Protein AF-A0AAW0L6L3-F1 (afdb_monomer_lite)

Organism: Quercus suber (NCBI:txid58331)

Sequence (85 aa):
MIGARPWVALYNIPILSTNFSMARRIARMVSARGGGLPTMQTLGLVHGEDSTEIACMLLEPNQIGADRVQNQVEMLAAEEGVEVD

Foldseek 3Di:
DDDDADDKDKDKWKWQAPPQVLLQVLQLQCAVVNVHDPQWHWGWAGDPDGIIIITIIRRCCVVPPVVVSNVSSQVSCVVVVIHID

Secondary structure (DSSP, 8-state):
--------EEEEEEES---HHHHHHHHHHHSGGGTSSTTEEEEEEEETTTEE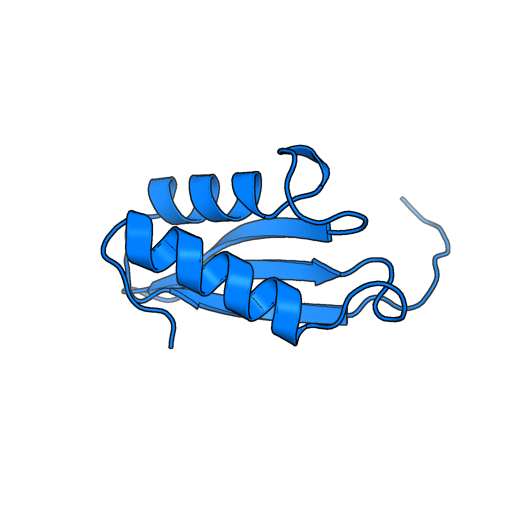EEEEEES-TTTS-HHHHHHHHHHHHHHTT--B-

Structure (mmCIF, N/CA/C/O backbone):
data_AF-A0AAW0L6L3-F1
#
_entry.id   AF-A0AAW0L6L3-F1
#
loop_
_atom_site.group_PDB
_atom_site.id
_atom_site.type_symbol
_atom_site.label_atom_id
_atom_site.label_alt_id
_atom_site.label_comp_id
_atom_site.label_asym_id
_atom_site.label_entity_id
_atom_site.label_seq_id
_atom_site.pdbx_PDB_ins_code
_atom_site.Cartn_x
_atom_site.Cartn_y
_atom_site.Cartn_z
_atom_site.occupancy
_atom_site.B_iso_or_equiv
_atom_site.auth_seq_id
_atom_site.auth_comp_id
_atom_site.auth_asym_id
_atom_site.auth_atom_id
_atom_site.pdbx_PDB_model_num
ATOM 1 N N . MET A 1 1 ? 14.626 17.031 -3.870 1.00 80.56 1 MET A N 1
ATOM 2 C CA . MET A 1 1 ? 15.537 16.209 -4.700 1.00 80.56 1 MET A CA 1
ATOM 3 C C . MET A 1 1 ? 14.905 16.077 -6.080 1.00 80.56 1 MET A C 1
ATOM 5 O O . MET A 1 1 ? 13.698 15.894 -6.128 1.00 80.56 1 MET A O 1
ATOM 9 N N . ILE A 1 2 ? 15.668 16.231 -7.167 1.00 94.38 2 ILE A N 1
ATOM 10 C CA . ILE A 1 2 ? 15.177 16.091 -8.552 1.00 94.38 2 ILE A CA 1
ATOM 11 C C . ILE A 1 2 ? 15.777 14.808 -9.132 1.00 94.38 2 ILE A C 1
ATOM 13 O O . ILE A 1 2 ? 16.964 14.553 -8.940 1.00 94.38 2 ILE A O 1
ATOM 17 N N . GLY A 1 3 ? 14.964 14.001 -9.809 1.00 94.88 3 GLY A N 1
ATOM 18 C CA . GLY A 1 3 ? 15.389 12.751 -10.433 1.00 94.88 3 GLY A CA 1
ATOM 19 C C . GLY A 1 3 ? 14.336 12.214 -11.401 1.00 94.88 3 GLY A C 1
ATOM 20 O O . GLY A 1 3 ? 13.251 12.780 -11.516 1.00 94.88 3 GLY A O 1
ATOM 21 N N . ALA A 1 4 ? 14.664 11.119 -12.083 1.00 95.12 4 ALA A N 1
ATOM 22 C CA . ALA A 1 4 ? 13.771 10.413 -12.996 1.00 95.12 4 ALA A CA 1
ATOM 23 C C . ALA A 1 4 ? 13.603 8.959 -12.547 1.00 95.12 4 ALA A C 1
ATOM 25 O O . ALA A 1 4 ? 14.516 8.368 -11.969 1.00 95.12 4 ALA A O 1
ATOM 26 N N . ARG A 1 5 ? 12.430 8.385 -12.814 1.00 92.69 5 ARG A N 1
ATOM 27 C CA . ARG A 1 5 ? 12.115 6.985 -12.526 1.00 92.69 5 ARG A CA 1
ATOM 28 C C . ARG A 1 5 ? 11.040 6.463 -13.488 1.00 92.69 5 ARG A C 1
ATOM 30 O O . ARG A 1 5 ? 10.312 7.283 -14.050 1.00 92.69 5 ARG A O 1
ATOM 37 N N . PRO A 1 6 ? 10.909 5.136 -13.655 1.00 93.44 6 PRO A N 1
ATOM 38 C CA . PRO A 1 6 ? 9.765 4.541 -14.340 1.00 93.44 6 PRO A CA 1
ATOM 39 C C . PRO A 1 6 ? 8.428 4.890 -13.670 1.00 93.44 6 PRO A C 1
ATOM 41 O O . PRO A 1 6 ? 8.399 5.378 -12.534 1.00 93.44 6 PRO A O 1
ATOM 44 N N . TRP A 1 7 ? 7.333 4.603 -14.381 1.00 94.12 7 TRP A N 1
ATOM 45 C CA . TRP A 1 7 ? 5.966 4.813 -13.904 1.00 94.12 7 TRP A CA 1
ATOM 46 C C . TRP A 1 7 ? 5.707 4.136 -12.553 1.00 94.12 7 TRP A C 1
ATOM 48 O O . TRP A 1 7 ? 6.209 3.048 -12.275 1.00 94.12 7 TRP A O 1
ATOM 58 N N . VAL A 1 8 ? 4.887 4.789 -11.733 1.00 95.12 8 VAL A N 1
ATOM 59 C CA . VAL A 1 8 ? 4.559 4.386 -10.363 1.00 95.12 8 VAL A CA 1
ATOM 60 C C . VAL A 1 8 ? 3.055 4.318 -10.257 1.00 95.12 8 VAL A C 1
ATOM 62 O O . VAL A 1 8 ? 2.384 5.297 -10.582 1.00 95.12 8 VAL A O 1
ATOM 65 N N . ALA A 1 9 ? 2.524 3.201 -9.774 1.00 96.25 9 ALA A N 1
ATOM 66 C CA . ALA A 1 9 ? 1.121 3.159 -9.395 1.00 96.25 9 ALA A CA 1
ATOM 67 C C . ALA A 1 9 ? 0.984 3.658 -7.951 1.00 96.25 9 ALA A C 1
ATOM 69 O O . ALA A 1 9 ? 1.641 3.146 -7.042 1.00 96.25 9 ALA A O 1
ATOM 70 N N . LEU A 1 10 ? 0.157 4.689 -7.778 1.00 96.88 10 LEU A N 1
ATOM 71 C CA . LEU A 1 10 ? -0.160 5.317 -6.501 1.00 96.88 10 LEU A CA 1
ATOM 72 C C . LEU A 1 10 ? -1.648 5.131 -6.241 1.00 96.88 10 LEU A C 1
ATOM 74 O O . LEU A 1 10 ? -2.466 5.532 -7.066 1.00 96.88 10 LEU A O 1
ATOM 78 N N . TYR A 1 11 ? -1.983 4.516 -5.121 1.00 96.62 11 TYR A N 1
ATOM 79 C CA . TYR A 1 11 ? -3.357 4.338 -4.665 1.00 96.62 11 TYR A CA 1
ATOM 80 C C . TYR A 1 11 ? -3.348 4.138 -3.155 1.00 96.62 11 TYR A C 1
ATOM 82 O O . TYR A 1 11 ? -2.294 3.890 -2.573 1.00 96.62 11 TYR A O 1
ATOM 90 N N . ASN A 1 12 ? -4.511 4.249 -2.529 1.00 97.06 12 ASN A N 1
ATOM 91 C CA . ASN A 1 12 ? -4.666 4.019 -1.102 1.00 97.06 12 ASN A CA 1
ATOM 92 C C . ASN A 1 12 ? -5.622 2.851 -0.891 1.00 97.06 12 ASN A C 1
ATOM 94 O O . ASN A 1 12 ? -6.551 2.671 -1.677 1.00 97.06 12 ASN A O 1
ATOM 98 N N . ILE A 1 13 ? -5.381 2.083 0.167 1.00 97.38 13 ILE A N 1
ATOM 99 C CA . ILE A 1 13 ? -6.290 1.037 0.632 1.00 97.38 13 ILE A CA 1
ATOM 100 C C . ILE A 1 13 ? -6.867 1.505 1.974 1.00 97.38 13 ILE A C 1
ATOM 102 O O . ILE A 1 13 ? -6.102 1.597 2.944 1.00 97.38 13 ILE A O 1
ATOM 106 N N . PRO A 1 14 ? -8.157 1.875 2.036 1.00 96.44 14 PRO A N 1
ATOM 107 C CA . PRO A 1 14 ? -8.799 2.313 3.271 1.00 96.44 14 PRO A CA 1
ATOM 108 C C . PRO A 1 14 ? -8.937 1.151 4.264 1.00 96.44 14 PRO A C 1
ATOM 110 O O . PRO A 1 14 ? -9.190 0.011 3.891 1.00 96.44 14 PRO A O 1
ATOM 113 N N . ILE A 1 15 ? -8.756 1.442 5.549 1.00 95.81 15 ILE A N 1
ATOM 114 C CA . ILE A 1 15 ? -8.962 0.515 6.661 1.00 95.81 15 ILE A CA 1
ATOM 115 C C . ILE A 1 15 ? -9.996 1.139 7.595 1.00 95.81 15 ILE A C 1
ATOM 117 O O . ILE A 1 15 ? -9.806 2.256 8.093 1.00 95.81 15 ILE A O 1
ATOM 121 N N . LEU A 1 16 ? -11.061 0.390 7.884 1.00 93.25 16 LEU A N 1
ATOM 122 C CA . LEU A 1 16 ? -12.158 0.789 8.770 1.00 93.25 16 LEU A CA 1
ATOM 123 C C . LEU A 1 16 ? -11.728 0.721 10.244 1.00 93.25 16 LEU A C 1
ATOM 125 O O . LEU A 1 16 ? -12.172 -0.113 11.031 1.00 93.25 16 LEU A O 1
ATOM 129 N N . SER A 1 17 ? -10.783 1.582 10.616 1.00 93.38 17 SER A N 1
ATOM 130 C CA . SER A 1 17 ? -10.234 1.688 11.963 1.00 93.38 17 SER A CA 1
ATOM 131 C C . SER A 1 17 ? -9.555 3.034 12.176 1.00 93.38 17 SER A C 1
ATOM 133 O O . SER A 1 17 ? -8.797 3.495 11.325 1.00 93.38 17 SER A O 1
ATOM 135 N N . THR A 1 18 ? -9.708 3.602 13.370 1.00 94.75 18 THR A N 1
ATOM 136 C CA . THR A 1 18 ? -8.957 4.783 13.833 1.00 94.75 18 THR A CA 1
ATOM 137 C C . THR A 1 18 ? -7.581 4.429 14.407 1.00 94.75 18 THR A C 1
ATOM 139 O O . THR A 1 18 ? -6.815 5.308 14.816 1.00 94.75 18 THR A O 1
ATOM 142 N N . ASN A 1 19 ? -7.220 3.139 14.454 1.00 95.19 19 ASN A N 1
ATOM 143 C CA . ASN A 1 19 ? -5.961 2.688 15.034 1.00 95.19 19 ASN A CA 1
ATOM 144 C C . ASN A 1 19 ? -4.774 2.950 14.094 1.00 95.19 19 ASN A C 1
ATOM 146 O O . ASN A 1 19 ? -4.274 2.070 13.391 1.00 95.19 19 ASN A O 1
ATOM 150 N N . PHE A 1 20 ? -4.248 4.170 14.153 1.00 95.50 20 PHE A N 1
ATOM 151 C CA . PHE A 1 20 ? -3.090 4.584 13.362 1.00 95.50 20 PHE A CA 1
ATOM 152 C C . PHE A 1 20 ? -1.837 3.723 13.603 1.00 95.50 20 PHE A C 1
ATOM 154 O O . PHE A 1 20 ? -1.060 3.458 12.683 1.00 95.50 20 PHE A O 1
ATOM 161 N N . SER A 1 21 ? -1.630 3.252 14.836 1.00 96.75 21 SER A N 1
ATOM 162 C CA . SER A 1 21 ? -0.482 2.396 15.159 1.00 96.75 21 SER A CA 1
ATOM 163 C C . SER A 1 21 ? -0.554 1.059 14.425 1.00 96.75 21 SER A C 1
ATOM 165 O O . SER A 1 21 ? 0.472 0.575 13.94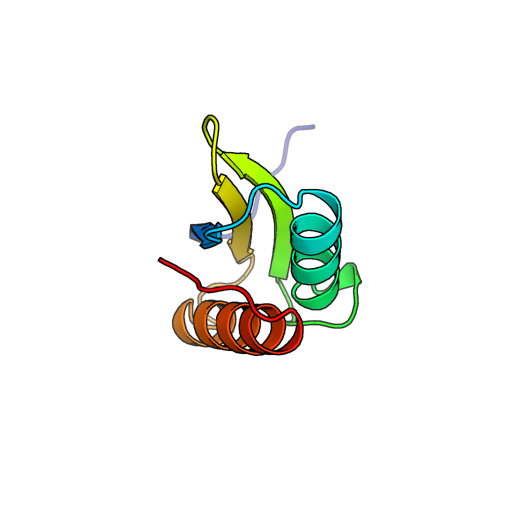5 1.00 96.75 21 SER A O 1
ATOM 167 N N . MET A 1 22 ? -1.752 0.485 14.312 1.00 97.00 22 MET A N 1
ATOM 168 C CA . MET A 1 22 ? -2.016 -0.722 13.530 1.00 97.00 22 MET A CA 1
ATOM 169 C C . MET A 1 22 ? -1.818 -0.463 12.035 1.00 97.00 22 MET A C 1
ATOM 171 O O . MET A 1 22 ? -1.034 -1.175 11.412 1.00 97.00 22 MET A O 1
ATOM 175 N N . ALA A 1 23 ? -2.399 0.602 11.475 1.00 97.44 23 ALA A N 1
ATOM 176 C CA . ALA A 1 23 ? -2.189 0.956 10.068 1.00 97.44 23 ALA A CA 1
ATOM 177 C C . ALA A 1 23 ? -0.695 1.120 9.731 1.00 97.44 23 ALA A C 1
ATOM 179 O O . ALA A 1 23 ? -0.208 0.633 8.711 1.00 97.44 23 ALA A O 1
ATOM 180 N N . ARG A 1 24 ? 0.094 1.722 10.632 1.00 97.94 24 ARG A N 1
ATOM 181 C CA . ARG A 1 24 ? 1.550 1.840 10.470 1.00 97.94 24 ARG A CA 1
ATOM 182 C C . ARG A 1 24 ? 2.273 0.487 10.532 1.00 97.94 24 ARG A C 1
ATOM 184 O O . ARG A 1 24 ? 3.272 0.315 9.826 1.00 97.94 24 ARG A O 1
ATOM 191 N N . ARG A 1 25 ? 1.810 -0.462 11.359 1.00 98.00 25 ARG A N 1
ATOM 192 C CA . ARG A 1 25 ? 2.339 -1.839 11.383 1.00 98.00 25 ARG A CA 1
ATOM 193 C C . ARG A 1 25 ? 2.044 -2.555 10.070 1.00 98.00 25 ARG A C 1
ATOM 195 O O . ARG A 1 25 ? 2.988 -3.046 9.457 1.00 98.00 25 ARG A O 1
ATOM 202 N N . ILE A 1 26 ? 0.789 -2.536 9.618 1.00 98.06 26 ILE A N 1
ATOM 203 C CA . ILE A 1 26 ? 0.362 -3.131 8.344 1.00 98.06 26 ILE A CA 1
ATOM 204 C C . ILE A 1 26 ? 1.177 -2.540 7.194 1.00 98.06 26 ILE A C 1
ATOM 206 O O . ILE A 1 26 ? 1.828 -3.284 6.463 1.00 98.06 26 ILE A O 1
ATOM 210 N N . ALA A 1 27 ? 1.268 -1.208 7.098 1.00 98.31 27 ALA A N 1
ATOM 211 C CA . ALA A 1 27 ? 2.081 -0.544 6.083 1.00 98.31 27 ALA A CA 1
ATOM 212 C C . ALA A 1 27 ? 3.521 -1.072 6.095 1.00 98.31 27 ALA A C 1
ATOM 214 O O . ALA A 1 27 ? 4.031 -1.504 5.062 1.00 98.31 27 ALA A O 1
ATOM 215 N N . ARG A 1 28 ? 4.175 -1.119 7.262 1.00 98.38 28 ARG A N 1
ATOM 216 C CA . ARG A 1 28 ? 5.541 -1.645 7.368 1.00 98.38 28 ARG A CA 1
ATOM 217 C C . ARG A 1 28 ? 5.632 -3.089 6.865 1.00 98.38 28 ARG A C 1
ATOM 219 O O . ARG A 1 28 ? 6.550 -3.360 6.097 1.00 98.38 28 ARG A O 1
ATOM 226 N N . MET A 1 29 ? 4.715 -3.971 7.260 1.00 98.19 29 MET A N 1
ATOM 227 C CA . MET A 1 29 ? 4.708 -5.384 6.853 1.00 98.19 29 MET A CA 1
ATOM 228 C C . MET A 1 29 ? 4.479 -5.572 5.350 1.00 98.19 29 MET A C 1
ATOM 230 O O . MET A 1 29 ? 5.048 -6.483 4.767 1.00 98.19 29 MET A O 1
ATOM 234 N N . VAL A 1 30 ? 3.720 -4.684 4.705 1.00 98.06 30 VAL A N 1
ATOM 235 C CA . VAL A 1 30 ? 3.503 -4.702 3.247 1.00 98.06 30 VAL A CA 1
ATOM 236 C C . VAL A 1 30 ? 4.715 -4.162 2.482 1.00 98.06 30 VAL A C 1
ATOM 238 O O . VAL A 1 30 ? 5.002 -4.613 1.373 1.00 98.06 30 VAL A O 1
ATOM 241 N N . SER A 1 31 ? 5.445 -3.199 3.054 1.00 98.25 31 SER A N 1
ATOM 242 C CA . SER A 1 31 ? 6.584 -2.556 2.390 1.00 98.25 31 SER A CA 1
ATOM 243 C C . SER A 1 31 ? 7.752 -3.516 2.150 1.00 98.25 31 SER A C 1
ATOM 245 O O . SER A 1 31 ? 8.106 -4.309 3.024 1.00 98.25 31 SER A O 1
ATOM 247 N N . ALA A 1 32 ? 8.472 -3.329 1.042 1.00 97.75 32 ALA A N 1
ATOM 248 C CA . ALA A 1 32 ? 9.721 -4.045 0.776 1.00 97.75 32 ALA A CA 1
ATOM 249 C C . ALA A 1 32 ? 10.737 -3.854 1.916 1.00 97.75 32 ALA A C 1
ATOM 251 O O . ALA A 1 32 ? 11.411 -4.788 2.341 1.00 97.75 32 ALA A O 1
ATOM 252 N N . ARG A 1 33 ? 10.811 -2.633 2.467 1.00 97.00 33 ARG A N 1
ATOM 253 C CA . ARG A 1 33 ? 11.710 -2.294 3.582 1.00 97.00 33 ARG A CA 1
ATOM 254 C C . ARG A 1 33 ? 11.404 -3.092 4.854 1.00 97.00 33 ARG A C 1
ATOM 256 O O . ARG A 1 33 ? 12.312 -3.329 5.645 1.00 97.00 33 ARG A O 1
ATOM 263 N N . GLY A 1 34 ? 10.145 -3.451 5.083 1.00 96.62 34 GLY A N 1
ATOM 264 C CA . GLY A 1 34 ? 9.726 -4.256 6.227 1.00 96.62 34 GLY A CA 1
ATOM 265 C C . GLY A 1 34 ? 9.697 -5.758 5.959 1.00 96.62 34 GLY A C 1
ATOM 266 O O . GLY A 1 34 ? 9.259 -6.486 6.842 1.00 96.62 34 GLY A O 1
ATOM 267 N N . GLY A 1 35 ? 10.174 -6.212 4.793 1.00 96.62 35 GLY A N 1
ATOM 268 C CA . GLY A 1 35 ? 10.194 -7.626 4.408 1.00 96.62 35 GLY A CA 1
ATOM 269 C C . GLY A 1 35 ? 8.942 -8.108 3.670 1.00 96.62 35 GLY A C 1
ATOM 270 O O . GLY A 1 35 ? 8.797 -9.310 3.478 1.00 96.62 35 GLY A O 1
ATOM 271 N N . GLY A 1 36 ? 8.056 -7.192 3.270 1.00 97.00 36 GLY A N 1
ATOM 272 C CA . GLY A 1 36 ? 6.841 -7.483 2.516 1.00 97.00 36 GLY A CA 1
ATOM 273 C C . GLY A 1 36 ? 7.073 -7.648 1.018 1.00 97.00 36 GLY A C 1
ATOM 274 O O . GLY A 1 36 ? 8.024 -8.285 0.563 1.00 97.00 36 GLY A O 1
ATOM 275 N N . LEU A 1 37 ? 6.187 -7.051 0.223 1.00 96.94 37 LEU A N 1
ATOM 276 C CA . LEU A 1 37 ? 6.212 -7.184 -1.230 1.00 96.94 37 LEU A CA 1
ATOM 277 C C . LEU A 1 37 ? 7.420 -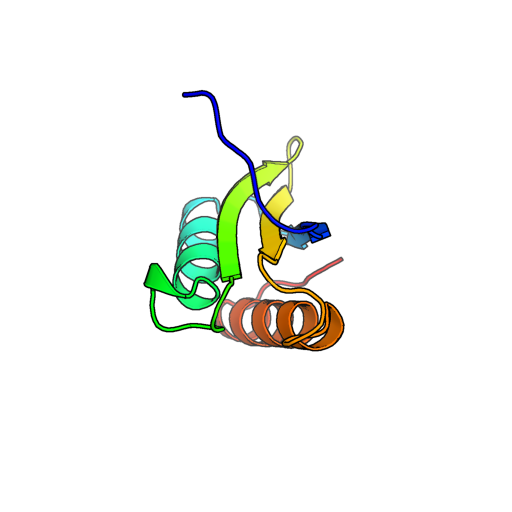6.441 -1.832 1.00 96.94 37 LEU A C 1
ATOM 279 O O . LEU A 1 37 ? 7.709 -5.307 -1.438 1.00 96.94 37 LEU A O 1
ATOM 283 N N . PRO A 1 38 ? 8.139 -7.035 -2.804 1.00 95.56 38 PRO A N 1
ATOM 284 C CA . PRO A 1 38 ? 9.259 -6.368 -3.455 1.00 95.56 38 PRO A CA 1
ATOM 285 C C . PRO A 1 38 ? 8.773 -5.154 -4.246 1.00 95.56 38 PRO A C 1
ATOM 287 O O . PRO A 1 38 ? 7.636 -5.106 -4.709 1.00 95.56 38 PRO A O 1
ATOM 290 N N . THR A 1 39 ? 9.644 -4.156 -4.414 1.00 95.00 39 THR A N 1
ATOM 291 C CA . THR A 1 39 ? 9.330 -2.904 -5.136 1.00 95.00 39 THR A CA 1
ATOM 292 C C . THR A 1 39 ? 8.134 -2.130 -4.559 1.00 95.00 39 THR A C 1
ATOM 294 O O . THR A 1 39 ? 7.593 -1.245 -5.212 1.00 95.00 39 THR A O 1
ATOM 297 N N . MET A 1 40 ? 7.734 -2.429 -3.320 1.00 97.25 40 MET A N 1
ATOM 298 C CA . MET A 1 40 ? 6.612 -1.785 -2.652 1.00 97.25 40 MET A CA 1
ATOM 299 C C . MET A 1 40 ? 7.094 -0.790 -1.601 1.00 97.25 40 MET A C 1
ATOM 301 O O . MET A 1 40 ? 7.897 -1.117 -0.722 1.00 97.25 40 MET A O 1
ATOM 305 N N . GLN A 1 41 ? 6.565 0.425 -1.657 1.00 98.00 41 GLN A N 1
ATOM 306 C CA . GLN A 1 41 ? 6.673 1.406 -0.585 1.00 98.00 41 GLN A CA 1
ATOM 307 C C . GLN A 1 41 ? 5.280 1.715 -0.059 1.00 98.00 41 GLN A C 1
ATOM 309 O O . GLN A 1 41 ? 4.336 1.841 -0.831 1.00 98.00 41 GLN A O 1
ATOM 314 N N . THR A 1 42 ? 5.147 1.855 1.251 1.00 98.25 42 THR A N 1
ATOM 315 C CA . THR A 1 42 ? 3.854 2.114 1.888 1.00 98.25 42 THR A CA 1
ATOM 316 C C . THR A 1 42 ? 4.002 3.049 3.071 1.00 98.25 42 THR A C 1
ATOM 318 O O . THR A 1 42 ? 5.064 3.129 3.699 1.00 98.25 42 THR A O 1
ATOM 321 N N . LEU A 1 43 ? 2.913 3.741 3.390 1.00 98.19 43 LEU A N 1
ATOM 322 C CA . LEU A 1 43 ? 2.762 4.553 4.591 1.00 98.19 43 LEU A CA 1
ATOM 323 C C . LEU A 1 43 ? 1.381 4.283 5.185 1.00 98.19 43 LEU A C 1
ATOM 325 O O . LEU A 1 43 ? 0.412 4.184 4.445 1.00 98.19 43 LEU A O 1
ATOM 329 N N . GLY A 1 44 ? 1.297 4.173 6.508 1.00 97.44 44 GLY A N 1
ATOM 330 C CA . GLY A 1 44 ? 0.012 4.239 7.203 1.00 97.44 44 GLY A CA 1
ATOM 331 C C . GLY A 1 44 ? -0.325 5.704 7.446 1.00 97.44 44 GLY A C 1
ATOM 332 O O . GLY A 1 44 ? 0.552 6.443 7.903 1.00 97.44 44 GLY A O 1
ATOM 333 N N . LEU A 1 45 ? -1.551 6.115 7.137 1.00 97.00 45 LEU A N 1
ATOM 334 C CA . LEU A 1 45 ? -2.051 7.483 7.284 1.00 97.00 45 LEU A CA 1
ATOM 335 C C . LEU A 1 45 ? -3.386 7.480 8.039 1.00 97.00 45 LEU A C 1
ATOM 337 O O . LEU A 1 45 ? -4.089 6.472 8.078 1.00 97.00 45 LEU A O 1
ATOM 341 N N . VAL A 1 46 ? -3.720 8.614 8.652 1.00 95.50 46 VAL A N 1
ATOM 342 C CA . VAL A 1 46 ? -5.078 8.882 9.148 1.00 95.50 46 VAL A CA 1
ATOM 343 C C . VAL A 1 46 ? -5.894 9.434 7.985 1.00 95.50 46 VAL A C 1
ATOM 345 O O . VAL A 1 46 ? -5.406 10.315 7.276 1.00 95.50 46 VAL A O 1
ATOM 348 N N . HIS A 1 47 ? -7.114 8.933 7.806 1.00 89.94 47 HIS A N 1
ATOM 349 C CA . HIS A 1 47 ? -8.027 9.350 6.750 1.00 89.94 47 HIS A CA 1
ATOM 350 C C . HIS A 1 47 ? -9.379 9.754 7.356 1.00 89.94 47 HIS A C 1
ATOM 352 O O . HIS A 1 47 ? -10.129 8.923 7.868 1.00 89.94 47 HIS A O 1
ATOM 358 N N . GLY A 1 48 ? -9.705 11.046 7.305 1.00 85.62 48 GLY A N 1
ATOM 359 C CA . GLY A 1 48 ? -10.923 11.569 7.934 1.00 85.62 48 GLY A CA 1
ATOM 360 C C . GLY A 1 48 ? -10.929 11.414 9.460 1.00 85.62 48 GLY A C 1
ATOM 361 O O . GLY A 1 48 ? -9.872 11.368 10.091 1.00 85.62 48 GLY A O 1
ATOM 362 N N . GLU A 1 49 ? -12.127 11.376 10.049 1.00 81.62 49 GLU A N 1
ATOM 363 C CA . GLU A 1 49 ? -12.308 11.266 11.506 1.00 81.62 49 GLU A CA 1
ATOM 364 C C . GLU A 1 49 ? -12.232 9.813 12.001 1.00 81.62 49 GLU A C 1
ATOM 366 O O . GLU A 1 49 ? -11.680 9.563 13.072 1.00 81.62 49 GLU A O 1
ATOM 371 N N . ASP A 1 50 ? -12.695 8.855 11.188 1.00 86.44 50 ASP A N 1
ATOM 372 C CA . ASP A 1 50 ? -12.979 7.490 11.652 1.00 86.44 50 ASP A CA 1
ATOM 373 C C . ASP A 1 50 ? -12.184 6.381 10.945 1.00 86.44 50 ASP A C 1
ATOM 375 O O . ASP A 1 50 ? -12.361 5.201 11.255 1.00 86.44 50 ASP A O 1
ATOM 379 N N . SER A 1 51 ? -11.289 6.721 10.013 1.00 92.31 51 SER A N 1
ATOM 380 C CA . SER A 1 51 ? -10.562 5.713 9.236 1.00 92.31 51 SER A CA 1
ATOM 381 C C . SER A 1 51 ? -9.062 5.969 9.152 1.00 92.31 51 SER A C 1
ATOM 383 O O . SER A 1 51 ? -8.535 7.050 9.433 1.00 92.31 51 SER A O 1
ATOM 385 N N . THR A 1 52 ? -8.346 4.923 8.775 1.00 97.44 52 THR A N 1
ATOM 386 C CA . THR A 1 52 ? -6.936 4.978 8.414 1.00 97.44 52 THR A CA 1
ATOM 387 C C . THR A 1 52 ? -6.794 4.433 7.008 1.00 97.44 52 THR A C 1
ATOM 389 O O . THR A 1 52 ? -7.708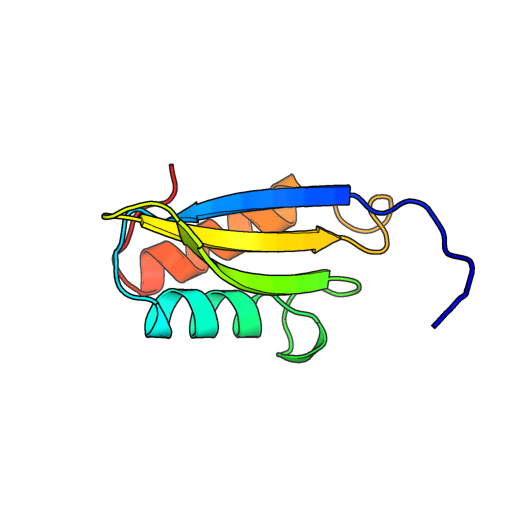 3.826 6.467 1.00 97.44 52 THR A O 1
ATOM 392 N N . GLU A 1 53 ? -5.654 4.664 6.379 1.00 97.75 53 GLU A N 1
ATOM 393 C CA . GLU A 1 53 ? -5.397 4.139 5.044 1.00 97.75 53 GLU A CA 1
ATOM 394 C C . GLU A 1 53 ? -3.945 3.698 4.917 1.00 97.75 53 GLU A C 1
ATOM 396 O O . GLU A 1 53 ? -3.039 4.221 5.581 1.00 97.75 53 GLU A O 1
ATOM 401 N N . ILE A 1 54 ? -3.719 2.733 4.034 1.00 98.12 54 ILE A N 1
ATOM 402 C CA . ILE A 1 54 ? -2.388 2.365 3.575 1.00 98.12 54 ILE A CA 1
ATOM 403 C C . ILE A 1 54 ? -2.163 3.062 2.241 1.00 98.12 54 ILE A C 1
ATOM 405 O O . ILE A 1 54 ? -2.707 2.652 1.220 1.00 98.12 54 ILE A O 1
ATOM 409 N N . ALA A 1 55 ? -1.346 4.112 2.240 1.00 98.12 55 ALA A N 1
ATOM 410 C CA . ALA A 1 55 ? -0.873 4.711 1.003 1.00 98.12 55 ALA A CA 1
ATOM 411 C C . ALA A 1 55 ? 0.135 3.772 0.344 1.00 98.12 55 ALA A C 1
ATOM 413 O O . ALA A 1 55 ? 1.155 3.421 0.944 1.00 98.12 55 ALA A O 1
ATOM 414 N N . CYS A 1 56 ? -0.145 3.381 -0.892 1.00 98.12 56 CYS A N 1
ATOM 415 C CA . CYS A 1 56 ? 0.565 2.364 -1.648 1.00 98.12 56 CYS A CA 1
ATOM 416 C C . CYS A 1 56 ? 1.320 3.002 -2.820 1.00 98.12 56 CYS A C 1
ATOM 418 O O . CYS A 1 56 ? 0.741 3.595 -3.724 1.00 98.12 56 CYS A O 1
ATOM 420 N N . MET A 1 57 ? 2.643 2.852 -2.811 1.00 97.94 57 MET A N 1
ATOM 421 C CA . MET A 1 57 ? 3.551 3.259 -3.880 1.00 97.94 57 MET A CA 1
ATOM 422 C C . MET A 1 57 ? 4.182 2.009 -4.488 1.00 97.94 57 MET A C 1
ATOM 424 O O . MET A 1 57 ? 5.213 1.511 -4.025 1.00 97.94 57 MET A O 1
ATOM 428 N N . LEU A 1 58 ? 3.557 1.510 -5.545 1.00 97.19 58 LEU A N 1
ATOM 429 C CA . LEU A 1 58 ? 4.028 0.351 -6.285 1.00 97.19 58 LEU A CA 1
ATOM 430 C C . LEU A 1 58 ? 5.035 0.813 -7.339 1.00 97.19 58 LEU A C 1
ATOM 432 O O . LEU A 1 58 ? 4.684 1.466 -8.327 1.00 97.19 58 LEU A O 1
ATOM 436 N N . LEU A 1 59 ? 6.313 0.538 -7.071 1.00 96.62 59 LEU A N 1
ATOM 437 C CA . LEU A 1 59 ? 7.419 1.125 -7.819 1.00 96.62 59 LEU A CA 1
ATOM 438 C C . LEU A 1 59 ? 7.633 0.475 -9.184 1.00 96.62 59 LEU A C 1
ATOM 440 O O . LEU A 1 59 ? 8.168 1.140 -10.070 1.00 96.62 59 LEU A O 1
ATOM 444 N N . GLU A 1 60 ? 7.219 -0.784 -9.330 1.00 95.56 60 GLU A N 1
ATOM 445 C CA . GLU A 1 60 ? 7.315 -1.559 -10.563 1.00 95.56 60 GLU A CA 1
ATOM 446 C C . GLU A 1 60 ? 5.995 -2.302 -10.837 1.00 95.56 60 GLU A C 1
ATOM 448 O O . GLU A 1 60 ? 5.901 -3.514 -10.631 1.00 95.56 60 GLU A O 1
ATOM 453 N N . PRO A 1 61 ? 4.950 -1.600 -11.316 1.00 92.69 61 PRO A N 1
ATOM 454 C CA . PRO A 1 61 ? 3.608 -2.175 -11.472 1.00 92.69 61 PRO A CA 1
ATOM 455 C C . PRO A 1 61 ? 3.504 -3.288 -12.526 1.00 92.69 61 PRO A C 1
ATOM 457 O O . PRO A 1 61 ? 2.492 -3.973 -12.601 1.00 92.69 61 PRO A O 1
ATOM 460 N N . ASN A 1 62 ? 4.555 -3.496 -13.324 1.00 91.25 62 ASN A N 1
ATOM 461 C CA . ASN A 1 62 ? 4.651 -4.620 -14.256 1.00 91.25 62 ASN A CA 1
ATOM 462 C C . ASN A 1 62 ? 5.207 -5.900 -13.600 1.00 91.25 62 ASN A C 1
ATOM 464 O O . ASN A 1 62 ? 5.120 -6.965 -14.203 1.00 91.25 62 ASN A O 1
ATOM 468 N N . GLN A 1 63 ? 5.808 -5.812 -12.405 1.00 91.31 63 GLN A N 1
ATOM 469 C CA . GLN A 1 63 ? 6.306 -6.978 -11.663 1.00 91.31 63 GLN A CA 1
ATOM 470 C C . GLN A 1 63 ? 5.269 -7.527 -10.681 1.00 91.31 63 GLN A C 1
ATOM 472 O O . GLN A 1 63 ? 5.162 -8.738 -10.493 1.00 91.31 63 GLN A O 1
ATOM 477 N N . ILE A 1 64 ? 4.530 -6.633 -10.027 1.00 90.75 64 ILE A N 1
ATOM 478 C CA . ILE A 1 64 ? 3.493 -6.969 -9.055 1.00 90.75 64 ILE A CA 1
ATOM 479 C C . ILE A 1 64 ? 2.243 -6.181 -9.406 1.00 90.75 64 ILE A C 1
ATOM 481 O O . ILE A 1 64 ? 2.322 -4.972 -9.586 1.00 90.75 64 ILE A O 1
ATOM 485 N N . GLY A 1 65 ? 1.104 -6.865 -9.486 1.00 92.00 65 GLY A N 1
ATOM 486 C CA . GLY A 1 65 ? -0.195 -6.229 -9.667 1.00 92.00 65 GLY A CA 1
ATOM 487 C C . GLY A 1 65 ? -0.749 -5.653 -8.363 1.00 92.00 65 GLY A C 1
ATOM 488 O O . GLY A 1 65 ? -0.378 -6.068 -7.260 1.00 92.00 65 GLY A O 1
ATOM 489 N N . ALA A 1 66 ? -1.643 -4.672 -8.490 1.00 94.38 66 ALA A N 1
ATOM 490 C CA . ALA A 1 66 ? -2.311 -4.050 -7.346 1.00 94.38 66 ALA A CA 1
ATOM 491 C C . ALA A 1 66 ? -3.188 -5.044 -6.563 1.00 94.38 66 ALA A C 1
ATOM 493 O O . ALA A 1 66 ? -3.302 -4.924 -5.350 1.00 94.38 66 ALA A O 1
ATOM 494 N N . ASP A 1 67 ? -3.714 -6.071 -7.230 1.00 95.38 67 ASP A N 1
ATOM 495 C CA . ASP A 1 67 ? -4.452 -7.189 -6.633 1.00 95.38 67 ASP A CA 1
ATOM 496 C C . ASP A 1 67 ? -3.639 -7.910 -5.549 1.00 95.38 67 ASP A C 1
ATOM 498 O O . ASP A 1 67 ? -4.138 -8.206 -4.467 1.00 95.38 67 ASP A O 1
ATOM 502 N N . ARG A 1 68 ? -2.345 -8.138 -5.790 1.00 96.19 68 ARG A N 1
ATOM 503 C CA . ARG A 1 68 ? -1.480 -8.799 -4.809 1.00 96.19 68 ARG A CA 1
ATOM 504 C C . ARG A 1 68 ? -1.213 -7.919 -3.591 1.00 96.19 68 ARG A C 1
ATOM 506 O O . ARG A 1 68 ? -1.078 -8.439 -2.486 1.00 96.19 68 ARG A O 1
ATOM 513 N N . VAL A 1 69 ? -1.112 -6.606 -3.788 1.00 96.81 69 VAL A N 1
ATOM 514 C CA . VAL A 1 69 ? -0.955 -5.645 -2.688 1.00 96.81 69 VAL A CA 1
ATOM 515 C C . VAL A 1 69 ? -2.243 -5.565 -1.872 1.00 96.81 69 VAL A C 1
ATOM 517 O O . VAL A 1 69 ? -2.167 -5.649 -0.650 1.00 96.81 69 VAL A O 1
ATOM 520 N N . GLN A 1 70 ? -3.398 -5.486 -2.541 1.00 97.62 70 GLN A N 1
ATOM 521 C CA . GLN A 1 70 ? -4.727 -5.510 -1.931 1.00 97.62 70 GLN A CA 1
ATOM 522 C C . GLN A 1 70 ? -4.896 -6.744 -1.035 1.00 97.62 70 GLN A C 1
ATOM 524 O O . GLN A 1 70 ? -5.068 -6.602 0.172 1.00 97.62 70 GLN A O 1
ATOM 529 N N . ASN A 1 71 ? -4.697 -7.945 -1.587 1.00 97.69 71 ASN A N 1
ATOM 530 C CA . ASN A 1 71 ? -4.819 -9.205 -0.846 1.00 97.69 71 ASN A CA 1
ATOM 531 C C . ASN A 1 71 ? -3.878 -9.271 0.370 1.00 97.69 71 ASN A C 1
ATOM 533 O O . ASN A 1 71 ? -4.224 -9.825 1.412 1.00 97.69 71 ASN A O 1
ATOM 537 N N . GLN A 1 72 ? -2.661 -8.726 0.251 1.00 97.75 72 GLN A N 1
ATOM 538 C CA . GLN A 1 72 ? -1.707 -8.706 1.360 1.00 97.75 72 GLN A CA 1
ATOM 539 C C . GLN A 1 72 ? -2.158 -7.764 2.483 1.00 97.75 72 GLN A C 1
ATOM 541 O O . GLN A 1 72 ? -1.951 -8.087 3.652 1.00 97.75 72 GLN A O 1
ATOM 546 N N . VAL A 1 73 ? -2.747 -6.613 2.145 1.00 98.12 73 VAL A N 1
ATOM 547 C CA . VAL A 1 73 ? -3.314 -5.686 3.133 1.00 98.12 73 VAL A CA 1
ATOM 548 C C . VAL A 1 73 ? -4.535 -6.304 3.800 1.00 98.12 73 VAL A C 1
ATOM 550 O O . VAL A 1 73 ? -4.586 -6.303 5.024 1.00 98.12 73 VAL A O 1
ATOM 553 N N . GLU A 1 74 ? -5.456 -6.889 3.034 1.00 98.31 74 GLU A N 1
ATOM 554 C CA . GLU A 1 74 ? -6.650 -7.565 3.560 1.00 98.31 74 GLU A CA 1
ATOM 555 C C . GLU A 1 74 ? -6.295 -8.700 4.526 1.00 98.31 74 GLU A C 1
ATOM 557 O O . GLU A 1 74 ? -6.868 -8.789 5.609 1.00 98.31 74 GLU A O 1
ATOM 562 N N . MET A 1 75 ? -5.298 -9.526 4.191 1.00 98.31 75 MET A N 1
ATOM 563 C CA . MET A 1 75 ? -4.808 -10.586 5.079 1.00 98.31 75 MET A CA 1
ATOM 564 C C . MET A 1 75 ? -4.319 -10.024 6.423 1.00 98.31 75 MET A C 1
ATOM 566 O O . MET A 1 75 ? -4.721 -10.504 7.478 1.00 98.31 75 MET A O 1
ATOM 570 N N . LEU A 1 76 ? -3.463 -8.998 6.392 1.00 98.19 76 LEU A N 1
ATOM 571 C CA . LEU A 1 76 ? -2.891 -8.400 7.603 1.00 98.19 76 LEU A CA 1
ATOM 572 C C . LEU A 1 76 ? -3.935 -7.610 8.409 1.00 98.19 76 LEU A C 1
ATOM 574 O O . LEU A 1 76 ? -3.863 -7.561 9.633 1.00 98.19 76 LEU A O 1
ATOM 578 N N . ALA A 1 77 ? -4.901 -6.992 7.729 1.00 97.38 77 ALA A N 1
ATOM 579 C CA . ALA A 1 77 ? -6.045 -6.334 8.346 1.00 97.38 77 ALA A CA 1
ATOM 580 C C . ALA A 1 77 ? -6.919 -7.353 9.095 1.00 97.38 77 ALA A C 1
ATOM 582 O O . ALA A 1 77 ? -7.239 -7.145 10.265 1.00 97.38 77 ALA A O 1
ATOM 583 N N . ALA A 1 78 ? -7.203 -8.500 8.471 1.00 97.50 78 ALA A N 1
ATOM 584 C CA . ALA A 1 78 ? -7.945 -9.590 9.094 1.00 97.50 78 ALA A CA 1
ATOM 585 C C . ALA A 1 78 ? -7.223 -10.172 10.326 1.00 97.50 78 ALA A C 1
ATOM 587 O O . ALA A 1 78 ? -7.874 -10.463 11.328 1.00 97.50 78 ALA A O 1
ATOM 588 N N . GLU A 1 79 ? -5.889 -10.290 10.300 1.00 97.19 79 GLU A N 1
ATOM 589 C CA . GLU A 1 79 ? -5.089 -10.705 11.468 1.00 97.19 79 GLU A CA 1
ATOM 590 C C . GLU A 1 79 ? -5.191 -9.722 12.648 1.00 97.19 79 GLU A C 1
ATOM 592 O O . GLU A 1 79 ? -5.130 -10.131 13.808 1.00 97.19 79 GLU A O 1
ATOM 597 N N . GLU A 1 80 ? -5.376 -8.432 12.364 1.00 95.25 80 GLU A N 1
ATOM 598 C CA . GLU A 1 80 ? -5.593 -7.380 13.366 1.00 95.25 80 GLU A CA 1
ATOM 599 C C . GLU A 1 80 ? -7.091 -7.197 13.713 1.00 95.25 80 GLU A C 1
ATOM 601 O O . GLU A 1 80 ? -7.429 -6.384 14.576 1.00 95.25 80 GLU A O 1
ATOM 606 N N . GLY A 1 81 ? -7.990 -7.967 13.086 1.00 96.31 81 GLY A N 1
ATOM 607 C CA . GLY A 1 81 ? -9.432 -7.947 13.345 1.00 96.31 81 GLY A CA 1
ATOM 608 C C . GLY A 1 81 ? -10.160 -6.719 12.793 1.00 96.31 81 GLY A C 1
ATOM 609 O O . GLY A 1 81 ? -11.161 -6.301 13.374 1.00 96.31 81 GLY A O 1
ATOM 610 N N . VAL A 1 82 ? -9.653 -6.124 11.710 1.00 95.12 82 VAL A N 1
ATOM 611 C CA . VAL A 1 82 ? -10.243 -4.946 11.055 1.00 95.12 82 VAL A CA 1
ATOM 612 C C . VAL A 1 82 ? -10.566 -5.224 9.590 1.00 95.12 82 VAL A C 1
ATOM 614 O O . VAL A 1 82 ? -9.951 -6.078 8.954 1.00 95.12 82 VAL A O 1
ATOM 617 N N . GLU A 1 83 ? -11.525 -4.476 9.054 1.00 93.69 83 GLU A N 1
ATOM 618 C CA . GLU A 1 83 ? -11.965 -4.595 7.664 1.00 93.69 83 GLU A CA 1
ATOM 619 C C . GLU A 1 83 ? -11.305 -3.539 6.766 1.00 93.69 83 GLU A C 1
ATOM 621 O O . GLU A 1 83 ? -10.920 -2.450 7.208 1.00 93.69 83 GLU A O 1
ATOM 626 N N . V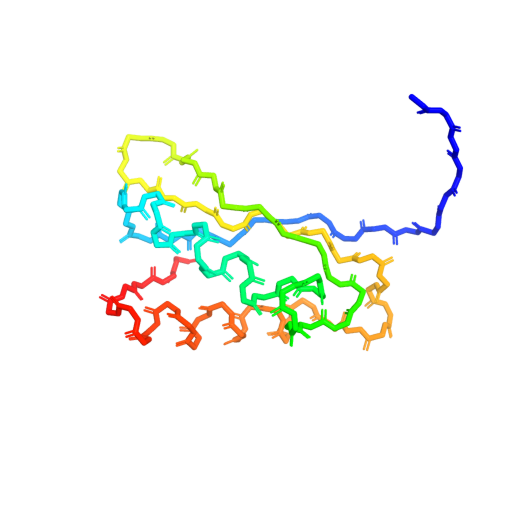AL A 1 84 ? -11.176 -3.900 5.493 1.00 95.38 84 VAL A N 1
ATOM 627 C CA . VAL A 1 84 ? -10.792 -3.024 4.381 1.00 95.38 84 VAL A CA 1
ATOM 628 C C . VAL A 1 84 ? -12.072 -2.676 3.617 1.00 95.38 84 VAL A C 1
ATOM 630 O O . VAL A 1 84 ? -12.911 -3.560 3.446 1.00 95.38 84 VAL A O 1
ATOM 633 N N . ASP A 1 85 ? -12.219 -1.415 3.204 1.00 89.00 85 ASP A N 1
ATOM 634 C CA . ASP A 1 85 ? -13.369 -0.911 2.420 1.00 89.00 85 ASP A CA 1
ATOM 635 C C . ASP A 1 85 ? -13.130 -1.037 0.903 1.00 89.00 85 ASP A C 1
ATOM 637 O O . ASP A 1 85 ? -11.989 -0.752 0.456 1.00 89.00 85 ASP A O 1
#

Radius of gyratio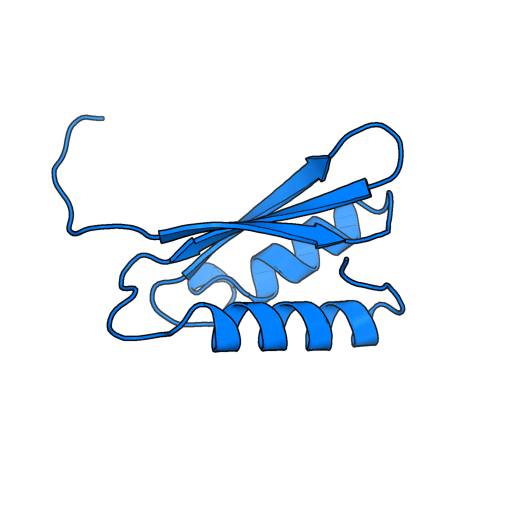n: 12.65 Å; chains: 1; bounding box: 29×27×30 Å

pLDDT: mean 95.48, std 3.44, range [80.56, 98.38]

InterPro domains:
  IPR022384 Formiminotransferase catalytic domain superfamily [SSF55116] (11-84)
  IPR037070 Formiminotransferase, C-terminal subdomain superfamily [G3DSA:3.30.70.670] (8-85)
  IPR051623 Formiminotransferase-cyclodeaminase [PTHR12234] (1-84)